Protein AF-A0A7K2MR95-F1 (afdb_monomer_lite)

Secondary structure (DSSP, 8-state):
-HHHHHHHHHHTTSTTT-PPPPTT-S-EEEEEETTEEEEEEE-TTT--EEEEESSSEEEEE-TTT--EEEEE-

Foldseek 3Di:
DVVVVVVQVVQQLPPVRQDDDDDPDQKHWHDPDNVWIKMWHADPVHGPIWIDTQDAWDWTADPPPRDIDTDGD

Radius of gyration: 12.17 Å; chains: 1; bounding box: 34×25×22 Å

pLDDT: mean 84.62, std 11.66, range [54.72, 96.62]

Structure (mmCIF, N/CA/C/O backbone):
data_AF-A0A7K2MR95-F1
#
_entry.id   AF-A0A7K2MR95-F1
#
loop_
_atom_site.group_PDB
_atom_site.id
_atom_site.type_symbol
_atom_site.label_atom_id
_atom_site.label_alt_id
_atom_site.label_comp_id
_atom_site.label_asym_id
_atom_site.label_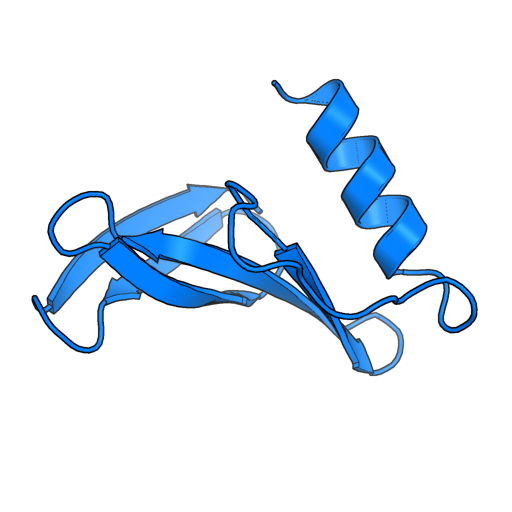entity_id
_atom_site.label_seq_id
_atom_site.pdbx_PDB_ins_code
_atom_site.Cartn_x
_atom_site.Cartn_y
_atom_site.Cartn_z
_atom_site.occupancy
_atom_site.B_iso_or_equiv
_atom_site.auth_seq_id
_atom_site.auth_comp_id
_atom_site.auth_asym_id
_atom_site.auth_atom_id
_atom_site.pdbx_PDB_model_num
ATOM 1 N N . GLY A 1 1 ? 1.703 -11.775 -8.718 1.00 69.44 1 GLY A N 1
ATOM 2 C CA . GLY A 1 1 ? 1.167 -11.606 -7.355 1.00 69.44 1 GLY A CA 1
ATOM 3 C C . GLY A 1 1 ? 2.280 -11.476 -6.332 1.00 69.44 1 GLY A C 1
ATOM 4 O O . 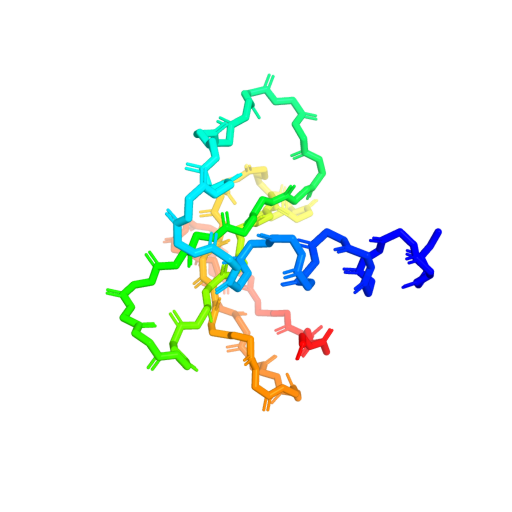GLY A 1 1 ? 2.891 -10.426 -6.255 1.00 69.44 1 GLY A O 1
ATOM 5 N N . ARG A 1 2 ? 2.607 -12.545 -5.595 1.00 80.06 2 ARG A N 1
ATOM 6 C CA . ARG A 1 2 ? 3.499 -12.483 -4.414 1.00 80.06 2 ARG A CA 1
ATOM 7 C C . ARG A 1 2 ? 5.006 -12.529 -4.715 1.00 80.06 2 ARG A C 1
ATOM 9 O O . ARG A 1 2 ? 5.791 -11.874 -4.043 1.00 80.06 2 ARG A O 1
ATOM 16 N N . ARG A 1 3 ? 5.416 -13.265 -5.758 1.00 83.81 3 ARG A N 1
ATOM 17 C CA . ARG A 1 3 ? 6.836 -13.379 -6.160 1.00 83.81 3 ARG A CA 1
ATOM 18 C C . ARG A 1 3 ? 7.420 -12.051 -6.655 1.00 83.81 3 ARG A C 1
ATOM 20 O O . ARG A 1 3 ? 8.558 -11.737 -6.329 1.00 83.81 3 ARG A O 1
ATOM 27 N N . ARG A 1 4 ? 6.627 -11.279 -7.413 1.00 84.12 4 ARG A N 1
ATOM 28 C CA . ARG A 1 4 ? 6.999 -9.934 -7.884 1.00 84.12 4 ARG A CA 1
ATOM 29 C C . ARG A 1 4 ? 7.181 -8.986 -6.698 1.00 84.12 4 ARG A C 1
ATOM 31 O O . ARG A 1 4 ? 8.261 -8.440 -6.545 1.00 84.12 4 ARG A O 1
ATOM 38 N N . TYR A 1 5 ? 6.207 -8.947 -5.787 1.00 84.31 5 TYR A N 1
ATOM 39 C CA . TYR A 1 5 ? 6.303 -8.168 -4.550 1.00 84.31 5 TYR A CA 1
ATOM 40 C C . TYR A 1 5 ? 7.582 -8.476 -3.753 1.00 84.31 5 TYR A C 1
ATOM 42 O O . TYR A 1 5 ? 8.328 -7.570 -3.401 1.00 84.31 5 TYR A O 1
ATOM 50 N N . ALA A 1 6 ? 7.897 -9.759 -3.531 1.00 86.62 6 ALA A N 1
ATOM 51 C CA . ALA A 1 6 ? 9.103 -10.156 -2.799 1.00 86.62 6 ALA A CA 1
ATOM 52 C C . ALA A 1 6 ? 10.418 -9.788 -3.518 1.00 86.62 6 ALA A C 1
ATOM 54 O O . ALA A 1 6 ? 11.446 -9.598 -2.867 1.00 86.62 6 ALA A O 1
ATOM 55 N N . ARG A 1 7 ? 10.418 -9.721 -4.856 1.00 86.44 7 ARG A N 1
ATOM 56 C CA . ARG A 1 7 ? 11.565 -9.251 -5.645 1.00 86.44 7 ARG A CA 1
ATOM 57 C C . ARG A 1 7 ? 11.719 -7.738 -5.512 1.00 86.44 7 ARG A C 1
ATOM 59 O O . ARG A 1 7 ? 12.786 -7.294 -5.106 1.00 86.44 7 ARG A O 1
ATOM 66 N N . ASP A 1 8 ? 10.655 -6.987 -5.775 1.00 85.50 8 ASP A N 1
ATOM 67 C CA . ASP A 1 8 ? 10.666 -5.521 -5.754 1.00 85.50 8 ASP A CA 1
ATOM 68 C C . ASP A 1 8 ? 10.994 -4.992 -4.348 1.00 85.50 8 ASP A C 1
ATOM 70 O O . ASP A 1 8 ? 11.760 -4.043 -4.203 1.00 85.50 8 ASP A O 1
ATOM 74 N N . ARG A 1 9 ? 10.513 -5.675 -3.297 1.00 84.94 9 ARG A N 1
ATOM 75 C CA . ARG A 1 9 ? 10.860 -5.380 -1.899 1.00 84.94 9 ARG A CA 1
ATOM 76 C C . ARG A 1 9 ? 12.356 -5.529 -1.627 1.00 84.94 9 ARG A C 1
ATOM 78 O O . ARG A 1 9 ? 12.929 -4.676 -0.966 1.00 84.94 9 ARG A O 1
ATOM 85 N N . ARG A 1 10 ? 12.981 -6.610 -2.114 1.00 85.38 10 ARG A N 1
ATOM 86 C CA . ARG A 1 10 ? 14.429 -6.841 -1.956 1.00 85.38 10 ARG A CA 1
ATOM 87 C C . ARG A 1 10 ? 15.244 -5.819 -2.737 1.00 85.38 10 ARG A C 1
ATOM 89 O O . ARG A 1 10 ? 16.227 -5.315 -2.220 1.00 85.38 10 ARG A O 1
ATOM 96 N N . HIS A 1 11 ? 14.805 -5.482 -3.946 1.00 84.06 11 HIS A N 1
ATOM 97 C CA . HIS A 1 11 ? 15.459 -4.464 -4.763 1.00 84.06 11 HIS A CA 1
ATOM 98 C C . HIS A 1 11 ? 15.412 -3.083 -4.097 1.00 84.06 11 HIS A C 1
ATOM 100 O O . HIS A 1 11 ? 16.408 -2.382 -4.060 1.00 84.06 11 HIS A O 1
ATOM 106 N N . ALA A 1 12 ? 14.280 -2.709 -3.499 1.00 82.38 12 ALA A N 1
ATOM 107 C CA . ALA A 1 12 ? 14.140 -1.424 -2.815 1.00 82.38 12 ALA A CA 1
ATOM 108 C C . ALA A 1 12 ? 14.853 -1.349 -1.450 1.00 82.38 12 ALA A C 1
ATOM 110 O O . ALA A 1 12 ? 14.937 -0.270 -0.866 1.00 82.38 12 ALA A O 1
ATOM 111 N N . GLN A 1 13 ? 15.333 -2.479 -0.920 1.00 79.94 13 GLN A N 1
ATOM 112 C CA . GLN A 1 13 ? 16.225 -2.503 0.243 1.00 79.94 13 GLN A CA 1
ATOM 113 C C . GLN A 1 13 ? 17.668 -2.164 -0.132 1.00 79.94 13 GLN A C 1
ATOM 115 O O . GLN A 1 13 ? 18.425 -1.777 0.755 1.00 79.94 13 GLN A O 1
ATOM 120 N N . ASP A 1 14 ? 18.039 -2.303 -1.407 1.00 78.00 14 ASP A N 1
ATOM 121 C CA . ASP A 1 14 ? 19.338 -1.880 -1.910 1.00 78.00 14 ASP A CA 1
ATOM 122 C C . ASP A 1 14 ? 19.341 -0.345 -2.077 1.00 78.00 14 ASP A C 1
ATOM 124 O O . ASP A 1 14 ? 18.606 0.185 -2.922 1.00 78.00 14 ASP A O 1
ATOM 128 N N . PRO A 1 15 ? 20.139 0.396 -1.283 1.00 63.78 15 PRO A N 1
ATOM 129 C CA . PRO A 1 15 ? 20.207 1.854 -1.353 1.00 63.78 15 PRO A CA 1
ATOM 130 C C . PRO A 1 15 ? 20.643 2.375 -2.728 1.00 63.78 15 PRO A C 1
ATOM 132 O O . PRO A 1 15 ? 20.332 3.514 -3.068 1.00 63.78 15 PRO A O 1
ATOM 135 N N . HIS A 1 16 ? 21.343 1.555 -3.520 1.00 64.50 16 HIS A N 1
ATOM 136 C CA . HIS A 1 16 ? 21.843 1.920 -4.846 1.00 64.50 16 HIS A CA 1
ATOM 137 C C . HIS A 1 16 ? 20.825 1.685 -5.969 1.00 64.50 16 HIS A C 1
ATOM 139 O O . HIS A 1 16 ? 21.054 2.115 -7.098 1.00 64.50 16 HIS A O 1
ATOM 145 N N . ALA A 1 17 ? 19.700 1.027 -5.674 1.00 61.25 17 ALA A N 1
ATOM 146 C CA . ALA A 1 17 ? 18.740 0.571 -6.677 1.00 61.25 17 ALA A CA 1
ATOM 147 C C . ALA A 1 17 ? 17.352 1.242 -6.561 1.00 61.25 17 ALA A C 1
ATOM 149 O O . ALA A 1 17 ? 16.439 0.951 -7.340 1.00 61.25 17 ALA A O 1
ATOM 150 N N . ALA A 1 18 ? 17.163 2.144 -5.593 1.00 57.34 18 ALA A N 1
ATOM 151 C CA . ALA A 1 18 ? 15.889 2.813 -5.340 1.00 57.34 18 ALA A CA 1
ATOM 152 C C . ALA A 1 18 ? 15.624 3.952 -6.348 1.00 57.34 18 ALA A C 1
ATOM 154 O O . ALA A 1 18 ? 15.916 5.118 -6.092 1.00 57.34 18 ALA A O 1
ATOM 155 N N . GLY A 1 19 ? 15.050 3.612 -7.503 1.00 58.72 19 GLY A N 1
ATOM 156 C CA . GLY A 1 19 ? 14.499 4.586 -8.451 1.00 58.72 19 GLY A CA 1
ATOM 157 C C . GLY A 1 19 ? 13.146 5.164 -7.992 1.00 58.72 19 GLY A C 1
ATOM 158 O O . GLY A 1 19 ? 12.433 4.520 -7.216 1.00 58.72 19 GLY A O 1
ATOM 159 N N . PRO A 1 20 ? 12.764 6.371 -8.452 1.00 55.72 20 PRO A N 1
ATOM 160 C CA . PRO A 1 20 ? 11.472 6.969 -8.128 1.00 55.72 20 PRO A CA 1
ATOM 161 C C . PRO A 1 20 ? 10.306 6.126 -8.666 1.00 55.72 20 PRO A C 1
ATOM 163 O O . PRO A 1 20 ? 10.376 5.542 -9.744 1.00 55.72 20 PRO A O 1
ATOM 166 N N . ALA A 1 21 ? 9.217 6.085 -7.897 1.00 58.97 21 ALA A N 1
ATOM 167 C CA . ALA A 1 21 ? 7.965 5.444 -8.284 1.00 58.97 21 ALA A CA 1
ATOM 168 C C . ALA A 1 21 ? 7.383 6.106 -9.542 1.00 58.97 21 ALA A C 1
ATOM 170 O O . ALA A 1 21 ? 7.117 7.307 -9.510 1.00 58.97 21 ALA A O 1
ATOM 171 N N . ALA A 1 22 ? 7.145 5.342 -10.608 1.00 59.38 22 ALA A N 1
ATOM 172 C CA . ALA A 1 22 ? 6.483 5.862 -11.799 1.00 59.38 22 ALA A CA 1
ATOM 173 C C . ALA A 1 22 ? 4.974 6.050 -11.555 1.00 59.38 22 ALA A C 1
ATOM 175 O O . ALA A 1 22 ? 4.319 5.229 -10.898 1.00 59.38 22 ALA A O 1
ATOM 176 N N . ASP A 1 23 ? 4.407 7.125 -12.108 1.00 54.72 23 ASP A N 1
ATOM 177 C CA . ASP A 1 23 ? 2.961 7.334 -12.143 1.00 54.72 23 ASP A CA 1
ATOM 178 C C . ASP A 1 23 ? 2.320 6.286 -13.064 1.00 54.72 23 ASP A C 1
ATOM 180 O O . ASP A 1 23 ? 2.462 6.323 -14.283 1.00 54.72 23 ASP A O 1
ATOM 184 N N . GLY A 1 24 ? 1.660 5.298 -12.457 1.00 64.00 24 GLY A N 1
ATOM 185 C CA . GLY A 1 24 ? 1.054 4.154 -13.147 1.00 64.00 24 GLY A CA 1
ATOM 186 C C . GLY A 1 24 ? 1.291 2.816 -12.445 1.00 64.00 24 GLY A C 1
ATOM 187 O O . GLY A 1 24 ? 0.551 1.860 -12.678 1.00 64.00 24 GLY A O 1
ATOM 188 N N . ASP A 1 25 ? 2.265 2.745 -11.534 1.00 76.06 25 ASP A N 1
ATOM 189 C CA . ASP A 1 25 ? 2.530 1.514 -10.797 1.00 76.06 25 ASP A CA 1
ATOM 190 C C . ASP A 1 25 ? 1.465 1.217 -9.730 1.00 76.06 25 ASP A C 1
ATOM 192 O O . ASP A 1 25 ? 1.093 2.066 -8.909 1.00 76.06 25 ASP A O 1
ATOM 196 N N . ALA A 1 26 ? 1.036 -0.050 -9.689 1.00 85.00 26 ALA A N 1
ATOM 197 C CA . ALA A 1 26 ? 0.089 -0.571 -8.702 1.00 85.00 26 ALA A CA 1
ATOM 198 C C . ALA A 1 26 ? 0.595 -0.420 -7.255 1.00 85.00 26 ALA A C 1
ATOM 200 O O . ALA A 1 26 ? -0.202 -0.301 -6.325 1.00 85.00 26 ALA A O 1
ATOM 201 N N . TYR A 1 27 ? 1.914 -0.416 -7.059 1.00 87.56 27 TYR A N 1
ATOM 202 C CA . TYR A 1 27 ? 2.556 -0.037 -5.809 1.00 87.56 27 TYR A CA 1
ATOM 203 C C . TYR A 1 27 ? 3.987 0.436 -6.062 1.00 87.56 27 TYR A C 1
ATOM 205 O O . TYR A 1 27 ? 4.585 0.096 -7.075 1.00 87.56 27 TYR A O 1
ATOM 213 N N . ALA A 1 28 ? 4.568 1.159 -5.109 1.00 88.69 28 ALA A N 1
ATOM 214 C CA . ALA A 1 28 ? 5.981 1.510 -5.148 1.00 88.69 28 ALA A CA 1
ATOM 215 C C . ALA A 1 28 ? 6.618 1.504 -3.764 1.00 88.69 28 ALA A C 1
ATOM 217 O O . ALA A 1 28 ? 6.014 1.970 -2.795 1.00 88.69 28 ALA A O 1
ATOM 218 N N . PHE A 1 29 ? 7.848 1.008 -3.687 1.00 89.19 29 PHE A N 1
ATOM 219 C CA . PHE A 1 29 ? 8.631 1.006 -2.462 1.00 89.19 29 PHE A CA 1
ATOM 220 C C . PHE A 1 29 ? 9.524 2.241 -2.374 1.00 89.19 29 PHE A C 1
ATOM 222 O O . PHE A 1 29 ? 10.064 2.701 -3.373 1.00 89.19 29 PHE A O 1
ATOM 229 N N . THR A 1 30 ? 9.698 2.758 -1.165 1.00 85.88 30 THR A N 1
ATOM 230 C CA . THR A 1 30 ? 10.607 3.867 -0.871 1.00 85.88 30 THR A CA 1
ATOM 231 C C . THR A 1 30 ? 11.402 3.536 0.383 1.00 85.88 30 THR A C 1
ATOM 233 O O . THR A 1 30 ? 10.803 3.293 1.440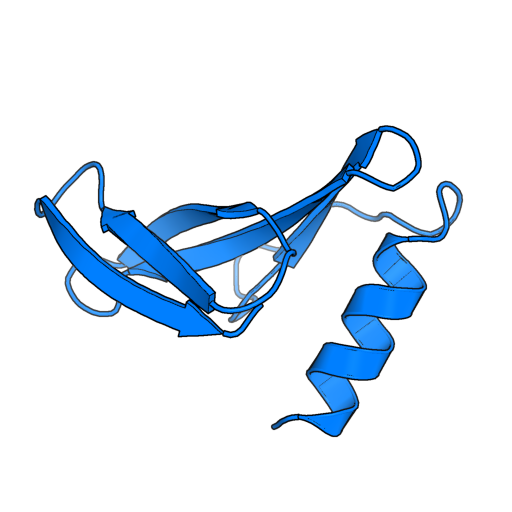 1.00 85.88 30 THR A O 1
ATOM 236 N N . ALA A 1 31 ? 12.729 3.531 0.276 1.00 83.00 31 ALA A N 1
ATOM 237 C CA . ALA A 1 31 ? 13.622 3.423 1.423 1.00 83.00 31 ALA A CA 1
ATOM 238 C C . ALA A 1 31 ? 13.643 4.759 2.177 1.00 83.00 31 ALA A C 1
ATOM 240 O O . ALA A 1 31 ? 13.828 5.812 1.574 1.00 83.00 31 ALA A O 1
ATOM 241 N N . GLN A 1 32 ? 13.409 4.721 3.489 1.00 77.31 32 GLN A N 1
ATOM 242 C CA . GLN A 1 32 ? 13.480 5.903 4.354 1.00 77.31 32 GLN A CA 1
ATOM 243 C C . GLN A 1 32 ? 14.787 5.932 5.159 1.00 77.31 32 GLN A C 1
ATOM 245 O O . GLN A 1 32 ? 15.354 6.997 5.372 1.00 77.31 32 GLN A O 1
ATOM 250 N N . ALA A 1 33 ? 15.255 4.763 5.597 1.00 75.56 33 ALA A N 1
ATOM 251 C CA . ALA A 1 33 ? 16.521 4.540 6.292 1.00 75.56 33 ALA A CA 1
ATOM 252 C C . ALA A 1 33 ? 16.906 3.053 6.148 1.00 75.56 33 ALA A C 1
ATOM 254 O O . ALA A 1 33 ? 16.046 2.252 5.754 1.00 75.56 33 ALA A O 1
ATOM 255 N N . PRO A 1 34 ? 18.142 2.639 6.484 1.00 74.38 34 PRO A N 1
ATOM 256 C CA . PRO A 1 34 ? 18.509 1.224 6.516 1.00 74.38 34 PRO A CA 1
ATOM 257 C C . PRO A 1 34 ? 17.508 0.418 7.359 1.00 74.38 34 PRO A C 1
ATOM 259 O O . PRO A 1 34 ? 17.269 0.720 8.525 1.00 74.38 34 PRO A O 1
ATOM 262 N N . GLY A 1 35 ? 16.852 -0.569 6.743 1.00 74.06 35 GLY A N 1
ATOM 263 C CA . GLY A 1 35 ? 15.816 -1.384 7.391 1.00 74.06 35 GLY A CA 1
ATOM 264 C C . GLY A 1 35 ? 14.422 -0.743 7.513 1.00 74.06 35 GLY A C 1
ATOM 265 O O . GLY A 1 35 ? 13.478 -1.441 7.877 1.00 74.06 35 GLY A O 1
ATOM 266 N N . GLN A 1 36 ? 14.238 0.537 7.164 1.00 83.75 36 GLN A N 1
ATOM 267 C CA . GLN A 1 36 ? 12.927 1.198 7.123 1.00 83.75 36 GLN A CA 1
ATOM 268 C C . GLN A 1 36 ? 12.453 1.385 5.685 1.00 83.75 36 GLN A C 1
ATOM 270 O O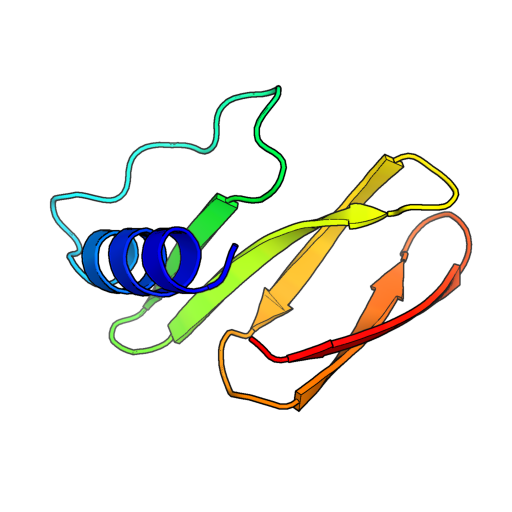 . GLN A 1 36 ? 12.781 2.366 5.013 1.00 83.75 36 GLN A O 1
ATOM 275 N N . LEU A 1 37 ? 11.625 0.443 5.236 1.00 89.19 37 LEU A N 1
ATOM 276 C CA . LEU A 1 37 ? 10.993 0.475 3.925 1.00 89.19 37 LEU A CA 1
ATOM 277 C C . LEU A 1 37 ? 9.516 0.861 4.051 1.00 89.19 37 LEU A C 1
ATOM 279 O O . LEU A 1 37 ? 8.801 0.402 4.948 1.00 89.19 37 LEU A O 1
ATOM 283 N N . ARG A 1 38 ? 9.044 1.699 3.132 1.00 91.44 38 ARG A N 1
ATOM 284 C CA . ARG A 1 38 ? 7.622 2.014 2.964 1.00 91.44 38 ARG A CA 1
ATOM 285 C C . ARG A 1 38 ? 7.134 1.540 1.613 1.00 91.44 38 ARG A C 1
ATOM 287 O O . ARG A 1 38 ? 7.895 1.532 0.654 1.00 91.44 38 ARG A O 1
ATOM 294 N N . VAL A 1 39 ? 5.857 1.191 1.545 1.00 91.88 39 VAL A N 1
ATOM 295 C CA . VAL A 1 39 ? 5.153 0.911 0.297 1.00 91.88 39 VAL A CA 1
ATOM 296 C C . VAL A 1 39 ? 4.017 1.909 0.113 1.00 91.88 39 VAL A C 1
ATOM 298 O O . VAL A 1 39 ? 3.336 2.307 1.061 1.00 91.88 39 VAL A O 1
ATOM 301 N N . SER A 1 40 ? 3.857 2.341 -1.127 1.00 92.38 40 SER A N 1
ATOM 302 C CA . SER A 1 40 ? 2.860 3.290 -1.594 1.00 92.38 40 SER A CA 1
ATOM 303 C C . SER A 1 40 ? 1.920 2.574 -2.553 1.00 92.38 40 SER A C 1
ATOM 305 O O . SER A 1 40 ? 2.420 1.919 -3.457 1.00 92.38 40 SER A O 1
ATOM 307 N N . PHE A 1 41 ? 0.604 2.706 -2.423 1.00 92.12 41 PHE A N 1
ATOM 308 C CA . PHE A 1 41 ? -0.365 2.116 -3.362 1.00 92.12 41 PHE A CA 1
ATOM 309 C C . PHE A 1 41 ? -1.634 2.986 -3.451 1.00 92.12 41 PHE A C 1
ATOM 311 O O . PHE A 1 41 ? -1.896 3.764 -2.524 1.00 92.12 41 PHE A O 1
ATOM 318 N N . PRO A 1 42 ? -2.410 2.927 -4.550 1.00 93.12 42 PRO A N 1
ATOM 319 C CA . PRO A 1 42 ? -3.630 3.714 -4.681 1.00 93.12 42 PRO A CA 1
ATOM 320 C C . PRO A 1 42 ? -4.738 3.165 -3.776 1.00 93.12 42 PRO A C 1
ATOM 322 O O . PRO A 1 42 ? -4.937 1.956 -3.661 1.00 93.12 42 PRO A O 1
ATOM 325 N N . CYS A 1 43 ? -5.492 4.058 -3.138 1.00 94.06 43 CYS A N 1
ATOM 326 C CA . CYS A 1 43 ? -6.721 3.689 -2.448 1.00 94.06 43 CYS A CA 1
ATOM 327 C C . CYS A 1 43 ? -7.706 3.051 -3.447 1.00 94.06 43 CYS A C 1
ATOM 329 O O . CYS A 1 43 ? -7.992 3.683 -4.461 1.00 94.06 43 CYS A O 1
ATOM 331 N N . PRO A 1 44 ? -8.292 1.873 -3.168 1.00 92.88 44 PRO A N 1
ATOM 332 C CA . PRO A 1 44 ? -9.234 1.237 -4.091 1.00 92.88 44 PRO A CA 1
ATOM 333 C C . PRO A 1 44 ? -10.547 2.021 -4.242 1.00 92.88 44 PRO A C 1
ATOM 335 O O . PRO A 1 44 ? -11.300 1.769 -5.172 1.00 92.88 44 PRO A O 1
ATOM 338 N N . THR A 1 45 ? -10.823 2.963 -3.333 1.00 95.44 45 THR A N 1
ATOM 339 C CA . THR A 1 45 ? -12.044 3.779 -3.342 1.00 95.44 45 THR A CA 1
ATOM 340 C C . THR A 1 45 ? -11.870 5.096 -4.098 1.00 95.44 45 THR A C 1
ATOM 342 O O . THR A 1 45 ? -12.757 5.507 -4.832 1.00 95.44 45 THR A O 1
ATOM 345 N N . CYS A 1 46 ? -10.759 5.806 -3.870 1.00 95.56 46 CYS A N 1
ATOM 346 C CA . CYS A 1 46 ? -10.562 7.177 -4.367 1.00 95.56 46 CYS A CA 1
ATOM 347 C C . CYS A 1 46 ? -9.242 7.383 -5.118 1.00 95.56 46 CYS A C 1
ATOM 349 O O . CYS A 1 46 ? -8.891 8.513 -5.434 1.00 95.56 46 CYS A O 1
ATOM 351 N N . HIS A 1 47 ? -8.470 6.317 -5.338 1.00 92.88 47 HIS A N 1
ATOM 352 C CA . HIS A 1 47 ? -7.171 6.310 -6.022 1.00 92.88 47 HIS A CA 1
ATOM 353 C C . HIS A 1 47 ? -6.068 7.192 -5.408 1.00 92.88 47 HIS A C 1
ATOM 355 O O . HIS A 1 47 ? -4.921 7.131 -5.849 1.00 92.88 47 HIS A O 1
ATOM 361 N N . GLN A 1 48 ? -6.346 7.915 -4.317 1.00 93.94 48 GLN A N 1
ATOM 362 C CA . GLN A 1 48 ? -5.334 8.645 -3.560 1.00 93.94 48 GLN A CA 1
ATOM 363 C C . GLN A 1 48 ? -4.243 7.692 -3.060 1.00 93.94 48 GLN A C 1
ATOM 365 O O . GLN A 1 48 ? -4.537 6.659 -2.454 1.00 93.94 48 GLN A O 1
ATOM 370 N N . ARG A 1 49 ? -2.975 8.062 -3.264 1.00 92.62 49 ARG A N 1
ATOM 371 C CA . ARG A 1 49 ? -1.828 7.263 -2.815 1.00 92.62 49 ARG A CA 1
ATOM 372 C C . ARG A 1 49 ? -1.755 7.211 -1.291 1.00 92.62 49 ARG A C 1
ATOM 374 O O . ARG A 1 49 ? -1.680 8.244 -0.625 1.00 92.62 49 ARG A O 1
ATOM 381 N N . ILE A 1 50 ? -1.731 5.997 -0.758 1.00 93.38 50 ILE A N 1
ATOM 382 C CA . ILE A 1 50 ? -1.562 5.691 0.661 1.00 93.38 50 ILE A CA 1
ATOM 383 C C . ILE A 1 50 ? -0.139 5.174 0.861 1.00 93.38 50 ILE A C 1
ATOM 385 O O . ILE A 1 50 ? 0.323 4.351 0.076 1.00 93.38 50 ILE A O 1
ATOM 389 N N . ARG A 1 51 ? 0.553 5.646 1.905 1.00 93.25 51 ARG A N 1
ATOM 390 C CA . ARG A 1 51 ? 1.913 5.218 2.267 1.00 93.25 51 ARG A CA 1
ATOM 391 C C . ARG A 1 51 ? 1.902 4.494 3.605 1.00 93.25 51 ARG A C 1
ATOM 393 O O . ARG A 1 51 ? 1.448 5.058 4.598 1.00 93.25 51 ARG A O 1
ATOM 400 N N . VAL A 1 52 ? 2.443 3.280 3.651 1.00 93.44 52 VAL A N 1
ATOM 401 C CA . VAL A 1 52 ? 2.485 2.439 4.861 1.00 93.44 52 VAL A CA 1
ATOM 402 C C . VAL A 1 52 ? 3.866 1.810 5.062 1.00 93.44 52 VAL A C 1
ATOM 404 O O . VAL A 1 52 ? 4.599 1.639 4.088 1.00 93.44 52 VAL A O 1
ATOM 407 N N . PRO A 1 53 ? 4.263 1.484 6.306 1.00 92.88 53 PRO A N 1
ATOM 408 C CA . PRO A 1 53 ? 5.506 0.757 6.554 1.00 92.88 53 PRO A CA 1
ATOM 409 C C . PRO A 1 53 ? 5.415 -0.702 6.082 1.00 92.88 53 PRO A C 1
ATOM 411 O O . PRO A 1 53 ? 4.341 -1.305 6.106 1.00 92.88 53 PRO A O 1
ATOM 414 N N . VAL A 1 54 ? 6.558 -1.264 5.687 1.00 92.00 54 VAL A N 1
ATOM 415 C CA . VAL A 1 54 ? 6.729 -2.669 5.286 1.00 92.00 54 VAL A CA 1
ATOM 416 C C . VAL A 1 54 ? 7.215 -3.464 6.499 1.00 92.00 54 VAL A C 1
ATOM 418 O O . VAL A 1 54 ? 8.414 -3.502 6.772 1.00 92.00 54 VAL A O 1
ATOM 421 N N . ARG A 1 55 ? 6.285 -4.006 7.295 1.00 88.19 55 ARG A N 1
ATOM 422 C CA . ARG A 1 55 ? 6.595 -4.679 8.576 1.00 88.19 55 ARG A CA 1
ATOM 423 C C . ARG A 1 55 ? 5.594 -5.779 8.961 1.00 88.19 55 ARG A C 1
ATOM 425 O O . ARG A 1 55 ? 5.401 -6.034 10.147 1.00 88.19 55 ARG A O 1
ATOM 432 N N . GLY A 1 56 ? 4.940 -6.399 7.982 1.00 87.94 56 GLY A N 1
ATOM 433 C CA . GLY A 1 56 ? 3.858 -7.364 8.178 1.00 87.94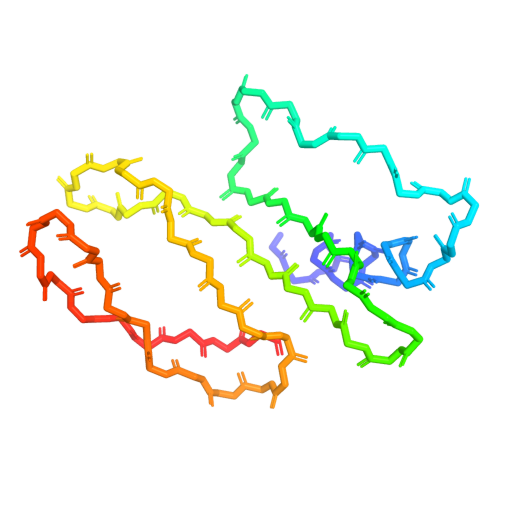 56 GLY A CA 1
ATOM 434 C C . GLY A 1 56 ? 2.479 -6.707 8.150 1.00 87.94 56 GLY A C 1
ATOM 435 O O . GLY A 1 56 ? 2.251 -5.728 7.440 1.00 87.94 56 GLY A O 1
ATOM 436 N N . ARG A 1 57 ? 1.529 -7.237 8.927 1.00 91.88 57 ARG A N 1
ATOM 437 C CA . ARG A 1 57 ? 0.147 -6.739 8.921 1.00 91.88 57 ARG A CA 1
ATOM 438 C C . ARG A 1 57 ? 0.062 -5.310 9.462 1.00 91.88 57 ARG A C 1
ATOM 440 O O . ARG A 1 57 ? 0.453 -5.026 10.593 1.00 91.88 57 ARG A O 1
ATOM 447 N N . VAL A 1 58 ? -0.505 -4.412 8.666 1.00 93.62 58 VAL A N 1
ATOM 448 C CA . VAL A 1 58 ? -0.710 -3.002 9.004 1.00 93.62 58 VAL A CA 1
ATOM 449 C C . VAL A 1 58 ? -2.125 -2.561 8.652 1.00 93.62 58 VAL A C 1
ATOM 451 O O . VAL A 1 58 ? -2.712 -2.999 7.663 1.00 93.62 58 VAL A O 1
ATOM 454 N N . ARG A 1 59 ? -2.669 -1.648 9.459 1.00 94.88 59 ARG A N 1
ATOM 455 C CA . ARG A 1 59 ? -3.956 -1.001 9.198 1.00 94.88 59 ARG A CA 1
ATOM 456 C C . ARG A 1 59 ? -3.705 0.365 8.568 1.00 94.88 59 ARG A C 1
ATOM 458 O O . ARG A 1 59 ? -3.184 1.267 9.221 1.00 94.88 59 ARG A O 1
ATOM 465 N N . ALA A 1 60 ? -4.044 0.503 7.292 1.00 94.69 60 ALA A N 1
ATOM 466 C CA . ALA A 1 60 ? -3.841 1.720 6.519 1.00 94.69 60 ALA A CA 1
ATOM 467 C C . ALA A 1 60 ? -5.119 2.563 6.511 1.00 94.69 60 ALA A C 1
ATOM 469 O O . ALA A 1 60 ? -6.202 2.028 6.292 1.00 94.69 60 ALA A O 1
ATOM 470 N N . ARG A 1 61 ? -5.009 3.881 6.697 1.00 96.44 61 ARG A N 1
ATOM 471 C CA . ARG A 1 61 ? -6.131 4.814 6.522 1.00 96.44 61 ARG A CA 1
ATOM 472 C C . ARG A 1 61 ? -5.847 5.734 5.342 1.00 96.44 61 ARG A C 1
ATOM 474 O O . ARG A 1 61 ? -4.791 6.360 5.288 1.00 96.44 61 ARG A O 1
ATOM 481 N N . CYS A 1 62 ? -6.803 5.850 4.425 1.00 96.12 62 CYS A N 1
ATOM 482 C CA . CYS A 1 62 ? -6.743 6.858 3.376 1.00 96.12 62 CYS A CA 1
ATOM 483 C C . CYS A 1 62 ? -6.955 8.258 3.972 1.00 96.12 62 CYS A C 1
ATOM 485 O O . CYS A 1 62 ? -7.941 8.484 4.671 1.00 96.12 62 CYS A O 1
ATOM 487 N N . GLY A 1 63 ? -6.065 9.206 3.674 1.00 94.06 63 GLY A N 1
ATOM 488 C CA . GLY A 1 63 ? -6.204 10.595 4.131 1.00 94.06 63 GLY A CA 1
ATOM 489 C C . GLY A 1 63 ? -7.378 11.350 3.496 1.00 94.06 63 GLY A C 1
ATOM 490 O O . GLY A 1 63 ? -7.858 12.309 4.089 1.00 94.06 63 GLY A O 1
ATOM 491 N N . LEU A 1 64 ? -7.859 10.899 2.330 1.00 96.62 64 LEU A N 1
ATOM 492 C CA . LEU A 1 64 ? -8.933 11.548 1.574 1.00 96.62 64 LEU A CA 1
ATOM 493 C C . LEU A 1 64 ? -10.313 10.989 1.951 1.00 96.62 64 LEU A C 1
ATOM 495 O O . LEU A 1 64 ? -11.081 11.633 2.656 1.00 96.62 64 LEU A O 1
ATOM 499 N N . CYS A 1 65 ? -10.618 9.755 1.543 1.00 96.31 65 CYS A N 1
ATOM 500 C CA . CYS A 1 65 ? -11.935 9.145 1.766 1.00 96.31 65 CYS A CA 1
ATOM 501 C C . CYS A 1 65 ? -12.085 8.462 3.135 1.00 96.31 65 CYS A C 1
ATOM 503 O O . CYS A 1 65 ? -13.126 7.880 3.425 1.00 96.31 65 CYS A O 1
ATOM 505 N N . ARG A 1 66 ? -11.036 8.475 3.971 1.00 95.81 66 ARG A N 1
ATOM 506 C CA . ARG A 1 66 ? -10.995 7.852 5.309 1.00 95.81 66 ARG A CA 1
ATOM 507 C C . ARG A 1 66 ? -11.205 6.333 5.343 1.00 95.81 66 ARG A C 1
ATOM 509 O O . ARG A 1 66 ? -11.214 5.770 6.439 1.00 95.81 66 ARG A O 1
ATOM 516 N N . THR A 1 67 ? -11.295 5.664 4.187 1.00 96.12 67 THR A N 1
ATOM 517 C CA . THR A 1 67 ? -11.350 4.197 4.085 1.00 96.12 67 THR A CA 1
ATOM 518 C C . THR A 1 67 ? -10.178 3.571 4.832 1.00 96.12 67 THR A C 1
ATOM 520 O O . THR A 1 67 ? -9.045 4.059 4.760 1.00 96.12 67 THR A O 1
ATOM 523 N N . VAL A 1 68 ? -10.464 2.484 5.544 1.00 95.88 68 VAL A N 1
ATOM 524 C CA . VAL A 1 68 ? -9.482 1.729 6.315 1.00 95.88 68 VAL A CA 1
ATOM 525 C C . VAL A 1 68 ? -9.269 0.370 5.661 1.00 95.88 68 VAL A C 1
ATOM 527 O O . VAL A 1 68 ? -10.235 -0.332 5.384 1.00 95.88 68 VAL A O 1
ATOM 530 N N . LEU A 1 69 ? -8.011 0.021 5.407 1.00 93.12 69 LEU A N 1
ATOM 531 C CA . LEU A 1 69 ? -7.599 -1.196 4.715 1.00 93.12 69 LEU A CA 1
ATOM 532 C C . LEU A 1 69 ? -6.699 -2.025 5.628 1.00 93.12 69 LEU A C 1
ATOM 534 O O . LEU A 1 69 ? -5.846 -1.475 6.329 1.00 93.12 69 LEU A O 1
ATOM 538 N N . GLU A 1 70 ? -6.862 -3.342 5.588 1.00 93.38 70 GLU A N 1
ATOM 539 C CA . GLU A 1 70 ? -5.861 -4.262 6.119 1.00 93.38 70 GLU A CA 1
ATOM 540 C C . GLU A 1 70 ? -4.872 -4.616 5.014 1.00 93.38 70 GLU A C 1
ATOM 542 O O . GLU A 1 70 ? -5.263 -5.045 3.928 1.00 93.38 70 GLU A O 1
ATOM 547 N N . CYS A 1 71 ? -3.586 -4.415 5.279 1.00 89.88 71 CYS A N 1
ATOM 548 C CA . CYS A 1 71 ? -2.519 -4.686 4.327 1.00 89.88 71 CYS A CA 1
ATOM 549 C C . CYS A 1 71 ? -1.499 -5.620 4.972 1.00 89.88 71 CYS A 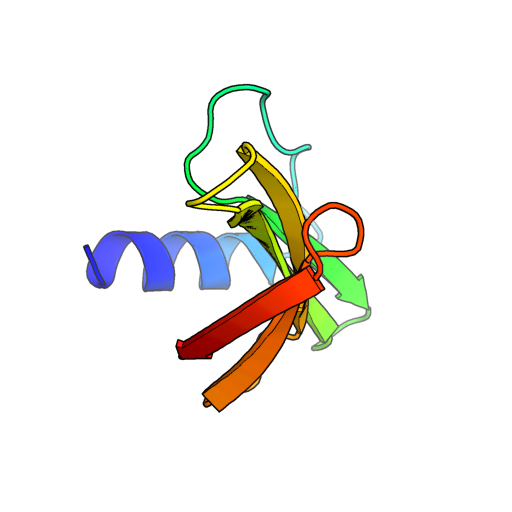C 1
ATOM 551 O O . CYS A 1 71 ? -1.160 -5.445 6.138 1.00 89.88 71 CYS A O 1
ATOM 553 N N . ASP A 1 72 ? -1.005 -6.590 4.213 1.00 89.50 72 ASP A N 1
ATOM 554 C CA . ASP A 1 72 ? 0.102 -7.459 4.613 1.00 89.50 72 ASP A CA 1
ATOM 555 C C . ASP A 1 72 ? 1.330 -7.059 3.786 1.00 89.50 72 ASP A C 1
ATOM 557 O O . ASP A 1 72 ? 1.310 -7.226 2.561 1.00 89.50 72 ASP A O 1
ATOM 561 N N . THR A 1 73 ? 2.319 -6.414 4.423 1.00 86.88 73 THR A N 1
ATOM 562 C CA . THR A 1 73 ? 3.438 -5.728 3.749 1.00 86.88 73 THR A CA 1
ATOM 563 C C . THR A 1 73 ? 4.811 -6.327 4.037 1.00 86.88 73 THR A C 1
ATOM 565 O O . THR A 1 73 ? 5.184 -6.525 5.212 1.00 86.88 73 THR A O 1
#

Sequence (73 aa):
GRRRYARDRRHAQDPHAAGPAADGDAYAFTAQAPGQLRVSFPCPTCHQRIRVPVRGRVRARCGLCRTVLECDT